Protein AF-S7N6P4-F1 (afdb_monomer)

Structure (mmCIF, N/CA/C/O backbone):
data_AF-S7N6P4-F1
#
_entry.id   AF-S7N6P4-F1
#
loop_
_atom_site.group_PDB
_atom_site.id
_atom_site.type_symbol
_atom_site.label_atom_id
_atom_site.label_alt_id
_atom_site.label_comp_id
_atom_site.label_asym_id
_atom_site.label_entity_id
_atom_site.label_seq_id
_atom_site.pdbx_PDB_ins_code
_atom_site.Cartn_x
_atom_site.Cartn_y
_atom_site.Cartn_z
_atom_site.occupancy
_atom_site.B_iso_or_equiv
_atom_site.auth_seq_id
_atom_site.auth_comp_id
_atom_site.auth_asym_id
_atom_site.auth_atom_id
_atom_site.pdbx_PDB_model_num
ATOM 1 N N . MET A 1 1 ? -9.630 -20.692 19.239 1.00 54.25 1 MET A N 1
ATOM 2 C CA . MET A 1 1 ? -9.185 -19.601 18.340 1.00 54.25 1 MET A CA 1
ATOM 3 C C . MET A 1 1 ? -10.335 -18.717 17.855 1.00 54.25 1 MET A C 1
ATOM 5 O O . MET A 1 1 ? -10.146 -17.511 17.850 1.00 54.25 1 MET A O 1
ATOM 9 N N . ALA A 1 2 ? -11.520 -19.258 17.531 1.00 55.97 2 ALA A N 1
ATOM 10 C CA . ALA A 1 2 ? -12.676 -18.458 17.082 1.00 55.97 2 ALA A CA 1
ATOM 11 C C . ALA A 1 2 ? -13.163 -17.409 18.111 1.00 55.97 2 ALA A C 1
ATOM 13 O O . ALA A 1 2 ? -13.269 -16.236 17.778 1.00 55.97 2 ALA A O 1
ATOM 14 N N . LEU A 1 3 ? -13.323 -17.788 19.385 1.00 56.50 3 LEU A N 1
ATOM 15 C CA . LEU A 1 3 ? -13.751 -16.861 20.452 1.00 56.50 3 LEU A CA 1
ATOM 16 C C . LEU A 1 3 ? -12.751 -15.719 20.733 1.00 56.50 3 LEU A C 1
ATOM 18 O O . LEU A 1 3 ? -13.155 -14.623 21.111 1.00 56.50 3 LEU A O 1
ATOM 22 N N . LEU A 1 4 ? -11.447 -15.953 20.521 1.00 57.28 4 LEU A N 1
ATOM 23 C CA . LEU A 1 4 ? -10.426 -14.901 20.628 1.00 57.28 4 LEU A CA 1
ATOM 24 C C . LEU A 1 4 ? -10.523 -13.922 19.448 1.00 57.28 4 LEU A C 1
ATOM 26 O O . LEU A 1 4 ? -10.320 -12.728 19.623 1.00 57.28 4 LEU A O 1
ATOM 30 N N . ALA A 1 5 ? -10.841 -14.415 18.249 1.00 60.62 5 ALA A N 1
ATOM 31 C CA . ALA A 1 5 ? -10.990 -13.572 17.069 1.00 60.62 5 ALA A CA 1
ATOM 32 C C . ALA A 1 5 ? -12.181 -12.610 17.214 1.00 60.62 5 ALA A C 1
ATOM 34 O O . ALA A 1 5 ? -12.029 -11.431 16.927 1.00 60.62 5 ALA A O 1
ATOM 35 N N . GLU A 1 6 ? -13.319 -13.063 17.744 1.00 60.56 6 GLU A N 1
ATOM 36 C CA . GLU A 1 6 ? -14.512 -12.216 17.915 1.00 60.56 6 GLU A CA 1
ATOM 37 C C . GLU A 1 6 ? -14.331 -11.089 18.945 1.00 60.56 6 GLU A C 1
ATOM 39 O O . GLU A 1 6 ? -14.835 -9.986 18.752 1.00 60.56 6 GLU A O 1
ATOM 44 N N . HIS A 1 7 ? -13.587 -11.332 20.031 1.00 60.56 7 HIS A N 1
ATOM 45 C CA . HIS A 1 7 ? -13.339 -10.306 21.055 1.00 60.56 7 HIS A CA 1
ATOM 46 C C . HIS A 1 7 ? -12.209 -9.333 20.691 1.00 60.56 7 HIS A C 1
ATOM 48 O O . HIS A 1 7 ? -12.188 -8.201 21.178 1.00 60.56 7 HIS A O 1
ATOM 54 N N . LEU A 1 8 ? -11.248 -9.759 19.864 1.00 60.91 8 LEU A N 1
ATOM 55 C CA . LEU A 1 8 ? -10.045 -8.974 19.565 1.00 60.91 8 LEU A CA 1
ATOM 56 C C . LEU A 1 8 ? -10.103 -8.298 18.191 1.00 60.91 8 LEU A C 1
ATOM 58 O O . LEU A 1 8 ? -9.502 -7.233 18.014 1.00 60.91 8 LEU A O 1
ATOM 62 N N . LEU A 1 9 ? -10.837 -8.869 17.234 1.00 64.81 9 LEU A N 1
ATOM 63 C CA . LEU A 1 9 ? -11.062 -8.300 15.910 1.00 64.81 9 LEU A CA 1
ATOM 64 C C . LEU A 1 9 ? -12.424 -7.601 15.912 1.00 64.81 9 LEU A C 1
ATOM 66 O O . LEU A 1 9 ? -13.464 -8.247 15.837 1.00 64.81 9 LEU A O 1
ATOM 70 N N . LYS A 1 10 ? -12.431 -6.266 15.975 1.00 70.31 10 LYS A N 1
ATOM 71 C CA . LYS A 1 10 ? -13.646 -5.516 15.637 1.00 70.31 10 LYS A CA 1
ATOM 72 C C . LYS A 1 10 ? -13.851 -5.642 14.125 1.00 70.31 10 LYS A C 1
ATOM 74 O O . LYS A 1 10 ? -12.976 -5.173 13.393 1.00 70.31 10 LYS A O 1
ATOM 79 N N . PRO A 1 11 ? -14.936 -6.278 13.649 1.00 68.88 11 PRO A N 1
ATOM 80 C CA . PRO A 1 11 ? -15.199 -6.342 12.223 1.00 68.88 11 PRO A CA 1
ATOM 81 C C . PRO A 1 11 ? -15.410 -4.924 11.699 1.00 68.88 11 PRO A C 1
ATOM 83 O O . PRO A 1 11 ?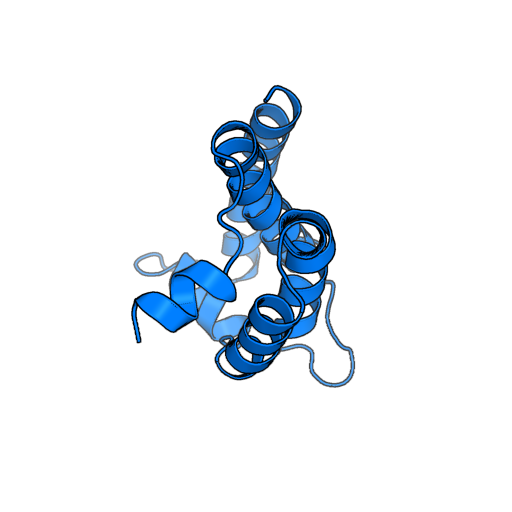 -16.014 -4.079 12.366 1.00 68.88 11 PRO A O 1
ATOM 86 N N . LEU A 1 12 ? -14.889 -4.657 10.505 1.00 74.75 12 LEU A N 1
ATOM 87 C CA . LEU A 1 12 ? -15.143 -3.390 9.843 1.00 74.75 12 LEU A CA 1
ATOM 88 C C . LEU A 1 12 ? -16.651 -3.297 9.537 1.00 74.75 12 LEU A C 1
ATOM 90 O O . LEU A 1 12 ? -17.187 -4.268 8.989 1.00 74.75 12 LEU A O 1
ATOM 94 N N . PRO A 1 13 ? -17.332 -2.182 9.876 1.00 78.06 13 PRO A N 1
ATOM 95 C CA . PRO A 1 13 ? -18.743 -2.00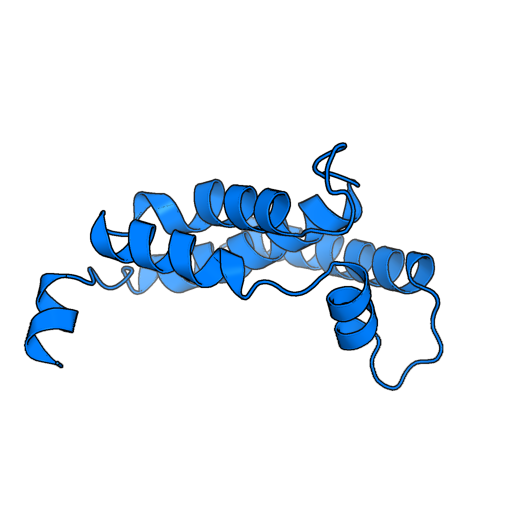2 9.550 1.00 78.06 13 PRO A CA 1
ATOM 96 C C . PRO A 1 13 ? -18.982 -2.250 8.059 1.00 78.06 13 PRO A C 1
ATOM 98 O O . PRO A 1 13 ? -18.153 -1.862 7.233 1.00 78.06 13 PRO A O 1
ATOM 101 N N . VAL A 1 14 ? -20.073 -2.940 7.720 1.00 76.00 14 VAL A N 1
ATOM 102 C CA . VAL A 1 14 ? -20.356 -3.378 6.340 1.00 76.00 14 VAL A CA 1
ATOM 103 C C . VAL A 1 14 ? -20.421 -2.184 5.383 1.00 76.00 14 VAL A C 1
ATOM 105 O O . VAL A 1 14 ? -19.888 -2.259 4.282 1.00 76.00 14 VAL A O 1
ATOM 108 N N . ASP A 1 15 ? -20.974 -1.064 5.846 1.00 76.31 15 ASP A N 1
ATOM 109 C CA . ASP A 1 15 ? -21.030 0.220 5.145 1.00 76.31 15 ASP A CA 1
ATOM 110 C C . ASP A 1 15 ? -19.646 0.812 4.844 1.00 76.31 15 ASP A C 1
ATOM 112 O O . ASP A 1 15 ? -19.499 1.520 3.863 1.00 76.31 15 ASP A O 1
ATOM 116 N N . LYS A 1 16 ? -18.612 0.481 5.628 1.00 75.62 16 LYS A N 1
ATOM 117 C CA . LYS A 1 16 ? -17.255 1.047 5.486 1.00 75.62 16 LYS A CA 1
ATOM 118 C C . LYS A 1 16 ? -16.269 0.120 4.782 1.00 75.62 16 LYS A C 1
ATOM 120 O O . LYS A 1 16 ? -15.137 0.522 4.500 1.00 75.62 16 LYS A O 1
ATOM 125 N N . GLN A 1 17 ? -16.641 -1.137 4.538 1.00 71.19 17 GLN A N 1
ATOM 126 C CA . GLN A 1 17 ? -15.772 -2.099 3.848 1.00 71.19 17 GLN A CA 1
ATOM 127 C C . GLN A 1 17 ? -15.511 -1.695 2.399 1.00 71.19 17 GLN A C 1
ATOM 129 O O . GLN A 1 17 ? -14.372 -1.794 1.936 1.00 71.19 17 GLN A O 1
ATOM 134 N N . ILE A 1 18 ? -16.548 -1.212 1.713 1.00 69.25 18 ILE A N 1
ATOM 135 C CA . ILE A 1 18 ? -16.468 -0.826 0.304 1.00 69.25 18 ILE A CA 1
ATOM 136 C C . ILE A 1 18 ? -15.657 0.461 0.133 1.00 69.25 18 ILE A C 1
ATOM 138 O O . ILE A 1 18 ? -14.907 0.537 -0.825 1.00 69.25 18 ILE A O 1
ATOM 142 N N . ASP A 1 19 ? -15.696 1.405 1.073 1.00 73.12 19 ASP A N 1
ATOM 143 C CA . ASP A 1 19 ? -14.931 2.658 0.950 1.00 73.12 19 ASP A CA 1
ATOM 144 C C . ASP A 1 19 ? -13.437 2.432 1.220 1.00 73.12 19 ASP A C 1
ATOM 146 O O . ASP A 1 19 ? -12.553 3.015 0.596 1.00 73.12 19 ASP A O 1
ATOM 150 N N . THR A 1 20 ? -13.120 1.561 2.178 1.00 80.44 20 THR A N 1
ATOM 151 C CA . THR A 1 20 ? -11.753 1.439 2.705 1.00 80.44 20 THR A CA 1
ATOM 152 C C . THR A 1 20 ? -10.854 0.517 1.897 1.00 80.44 20 THR A C 1
ATOM 154 O O . THR A 1 20 ? -9.658 0.785 1.803 1.00 80.44 20 THR A O 1
ATOM 157 N N . GLY A 1 21 ? -11.383 -0.561 1.314 1.00 81.81 21 GLY A N 1
ATOM 158 C CA . GLY A 1 21 ? -10.593 -1.505 0.516 1.00 81.81 21 GLY A CA 1
ATOM 159 C C . GLY A 1 21 ? -10.035 -0.878 -0.772 1.00 81.81 21 GLY A C 1
ATOM 160 O O . GLY A 1 21 ? -8.817 -0.870 -0.972 1.00 81.81 21 GLY A O 1
ATOM 161 N N . PRO A 1 22 ? -10.894 -0.311 -1.634 1.00 84.81 22 PRO A N 1
ATOM 162 C CA . PRO A 1 22 ? -10.499 0.455 -2.805 1.00 84.81 22 PRO A CA 1
ATOM 163 C C . PRO A 1 22 ? -9.581 1.627 -2.481 1.00 84.81 22 PRO A C 1
ATOM 165 O O . PRO A 1 22 ? -8.540 1.773 -3.120 1.00 84.81 22 PRO A O 1
ATOM 168 N N . PHE A 1 23 ? -9.899 2.401 -1.440 1.00 86.31 23 PHE A N 1
ATOM 169 C CA . PHE A 1 23 ? -9.055 3.508 -1.004 1.00 86.31 23 PHE A CA 1
ATOM 170 C C . PHE A 1 23 ? -7.668 3.037 -0.545 1.00 86.31 23 PHE A C 1
ATOM 172 O O . PHE A 1 23 ? -6.659 3.608 -0.955 1.00 86.31 23 PHE A O 1
ATOM 179 N N . LEU A 1 24 ? -7.580 1.942 0.220 1.00 88.06 24 LEU A N 1
ATOM 180 C CA . LEU A 1 24 ? -6.299 1.338 0.603 1.00 88.06 24 LEU A CA 1
ATOM 181 C C . LEU A 1 24 ? -5.476 0.948 -0.627 1.00 88.06 24 LEU A C 1
ATOM 183 O O . LEU A 1 24 ? -4.284 1.249 -0.691 1.00 88.06 24 LEU A O 1
ATOM 187 N N . LYS A 1 25 ? -6.108 0.294 -1.607 1.00 90.19 25 LYS A N 1
ATOM 188 C CA . LYS A 1 25 ? -5.442 -0.117 -2.846 1.00 90.19 25 LYS A CA 1
ATOM 189 C C . LYS A 1 25 ? -4.948 1.093 -3.638 1.00 90.19 25 LYS A C 1
ATOM 191 O O . LYS A 1 25 ? -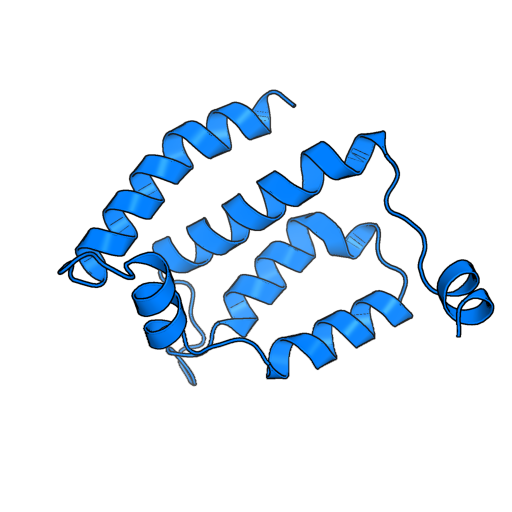3.812 1.077 -4.106 1.00 90.19 25 LYS A O 1
ATOM 196 N N . ALA A 1 26 ? -5.771 2.133 -3.758 1.00 91.12 26 ALA A N 1
ATOM 197 C CA . ALA A 1 26 ? -5.416 3.353 -4.468 1.00 91.12 26 ALA A CA 1
ATOM 198 C C . ALA A 1 26 ? -4.231 4.064 -3.805 1.00 91.12 26 ALA A C 1
ATOM 200 O O . ALA A 1 26 ? -3.236 4.317 -4.475 1.00 91.12 26 ALA A O 1
ATOM 201 N N . VAL A 1 27 ? -4.287 4.311 -2.492 1.00 92.44 27 VAL A N 1
ATOM 202 C CA . VAL A 1 27 ? -3.203 4.988 -1.757 1.00 92.44 27 VAL A CA 1
ATOM 203 C C . VAL A 1 27 ? -1.898 4.192 -1.822 1.00 92.44 27 VAL A C 1
ATOM 205 O O . VAL A 1 27 ? -0.833 4.778 -2.010 1.00 92.44 27 VAL A O 1
ATOM 208 N N . PHE A 1 28 ? -1.961 2.863 -1.693 1.00 94.62 28 PHE A N 1
ATOM 209 C CA . PHE A 1 28 ? -0.776 2.007 -1.776 1.00 94.62 28 PHE A CA 1
ATOM 210 C C . PHE A 1 28 ? -0.102 2.088 -3.149 1.00 94.62 28 PHE A C 1
ATOM 212 O O . PHE A 1 28 ? 1.104 2.308 -3.232 1.00 94.62 28 PHE A O 1
ATOM 219 N N . LEU A 1 29 ? -0.880 1.943 -4.226 1.00 94.56 29 LEU A N 1
ATOM 220 C CA . LEU A 1 29 ? -0.355 1.979 -5.590 1.00 94.56 29 LEU A CA 1
ATOM 221 C C . LEU A 1 29 ? 0.103 3.387 -6.001 1.00 94.56 29 LEU A C 1
ATOM 223 O O . LEU A 1 29 ? 1.122 3.500 -6.677 1.00 94.56 29 LEU A O 1
ATOM 227 N N . TRP A 1 30 ? -0.584 4.446 -5.559 1.00 93.81 30 TRP A N 1
ATOM 228 C CA . TRP A 1 30 ? -0.135 5.830 -5.759 1.00 93.81 30 TRP A CA 1
ATOM 229 C C . TRP A 1 30 ? 1.211 6.084 -5.087 1.00 93.81 30 TRP A C 1
ATOM 231 O O . TRP A 1 30 ? 2.134 6.544 -5.743 1.00 93.81 30 TRP A O 1
ATOM 241 N N . SER A 1 31 ? 1.369 5.678 -3.825 1.00 94.06 31 SER A N 1
ATOM 242 C CA . SER A 1 31 ? 2.632 5.823 -3.087 1.00 94.06 31 SER A CA 1
ATOM 243 C C . SER A 1 31 ? 3.815 5.143 -3.798 1.00 94.06 31 SER A C 1
ATOM 245 O O . SER A 1 31 ? 4.917 5.686 -3.841 1.00 94.06 31 SER A O 1
ATOM 247 N N . ILE A 1 32 ? 3.578 3.982 -4.419 1.00 92.81 32 ILE A N 1
ATOM 248 C CA . ILE A 1 32 ? 4.566 3.280 -5.256 1.00 92.81 32 ILE A CA 1
ATOM 249 C C . ILE A 1 32 ? 4.882 4.081 -6.527 1.00 92.81 32 ILE A C 1
ATOM 251 O O . ILE A 1 32 ? 6.039 4.177 -6.932 1.00 92.81 32 ILE A O 1
ATOM 255 N N . CYS A 1 33 ? 3.866 4.643 -7.182 1.00 91.75 33 CYS A N 1
ATOM 256 C CA . CYS A 1 33 ? 4.046 5.418 -8.408 1.00 91.75 33 CYS A CA 1
ATOM 257 C C . CYS A 1 33 ? 4.757 6.752 -8.153 1.00 91.75 33 CYS A C 1
ATOM 259 O O . CYS A 1 33 ? 5.584 7.155 -8.965 1.00 91.75 33 CYS A O 1
ATOM 261 N N . ASP A 1 34 ? 4.487 7.419 -7.036 1.00 88.69 34 ASP A N 1
ATOM 262 C CA . ASP A 1 34 ? 5.066 8.728 -6.704 1.00 88.69 34 ASP A CA 1
ATOM 263 C C . ASP A 1 34 ? 6.532 8.640 -6.260 1.00 88.69 34 ASP A C 1
ATOM 265 O O . ASP A 1 34 ? 7.198 9.653 -6.064 1.00 88.69 34 ASP A O 1
ATOM 269 N N . GLY A 1 35 ? 7.063 7.422 -6.141 1.00 80.69 35 GLY A N 1
ATOM 270 C CA . GLY A 1 35 ? 8.452 7.208 -5.779 1.00 80.69 35 GLY A CA 1
ATOM 271 C C . GLY A 1 35 ? 8.722 7.389 -4.285 1.00 80.69 35 GLY A C 1
ATOM 272 O O . GLY A 1 35 ? 9.850 7.695 -3.909 1.00 80.69 35 GLY A O 1
ATOM 273 N N . GLU A 1 36 ? 7.711 7.211 -3.433 1.00 83.88 36 GLU A N 1
ATOM 274 C CA . GLU A 1 36 ? 7.882 7.299 -1.984 1.00 83.88 36 GLU A CA 1
ATOM 275 C C . GLU A 1 36 ? 8.584 6.039 -1.464 1.00 83.88 36 GLU A C 1
ATOM 277 O O . GLU A 1 36 ? 7.979 4.969 -1.390 1.00 83.88 36 GLU A O 1
ATOM 282 N N . TRP A 1 37 ? 9.855 6.158 -1.080 1.00 85.19 37 TRP A N 1
ATOM 283 C CA . TRP A 1 37 ? 10.659 5.046 -0.563 1.00 85.19 37 TRP A CA 1
ATOM 284 C C . TRP A 1 37 ? 11.464 5.468 0.667 1.00 85.19 37 TRP A C 1
ATOM 286 O O . TRP A 1 37 ? 11.736 6.649 0.868 1.00 85.19 37 TRP A O 1
ATOM 296 N N . ASP A 1 38 ? 11.869 4.492 1.481 1.00 85.50 38 ASP A N 1
ATOM 297 C CA . ASP A 1 38 ? 12.932 4.700 2.466 1.00 85.50 38 ASP A CA 1
ATOM 298 C C . ASP A 1 38 ? 14.268 4.801 1.718 1.00 85.50 38 ASP A C 1
ATOM 300 O O . ASP A 1 38 ? 14.686 3.834 1.084 1.00 85.50 38 ASP A O 1
ATOM 304 N N . GLU A 1 39 ? 14.945 5.949 1.795 1.00 85.50 39 GLU A N 1
ATOM 305 C CA . GLU A 1 39 ? 16.257 6.165 1.166 1.00 85.50 39 GLU A CA 1
ATOM 306 C C . GLU A 1 39 ? 17.300 5.130 1.616 1.00 85.50 39 GLU A C 1
ATOM 308 O O . GLU A 1 39 ? 18.176 4.753 0.838 1.00 85.50 39 GLU A O 1
ATOM 313 N N . SER A 1 40 ? 17.180 4.621 2.847 1.00 88.44 40 SER A N 1
ATOM 314 C CA . SER A 1 40 ? 18.075 3.591 3.384 1.00 88.44 40 SER A CA 1
ATOM 315 C C . SER A 1 40 ? 17.757 2.196 2.835 1.00 88.44 40 SER A C 1
ATOM 317 O O . SER A 1 40 ? 18.635 1.334 2.786 1.00 88.44 40 SER A O 1
ATOM 319 N N . HIS A 1 41 ? 16.510 1.960 2.412 1.00 86.56 41 HIS A N 1
ATOM 320 C CA . HIS A 1 41 ? 16.028 0.664 1.930 1.00 86.56 41 HIS A CA 1
ATOM 321 C C . HIS A 1 41 ? 15.027 0.816 0.765 1.00 86.56 41 HIS A C 1
ATOM 323 O O . HIS A 1 41 ? 13.859 0.433 0.887 1.00 86.56 41 HIS A O 1
ATOM 329 N N . PRO A 1 42 ? 15.466 1.314 -0.406 1.00 85.62 42 PRO A N 1
ATOM 330 C CA . PRO A 1 42 ? 14.565 1.774 -1.469 1.00 85.62 42 PRO A CA 1
ATOM 331 C C . PRO A 1 42 ? 13.760 0.660 -2.157 1.00 85.62 42 PRO A C 1
ATOM 333 O O . PRO A 1 42 ? 12.775 0.936 -2.837 1.00 85.62 42 PRO A O 1
ATOM 336 N N . ASN A 1 43 ? 14.164 -0.606 -1.994 1.00 84.81 43 ASN A N 1
ATOM 337 C CA . ASN A 1 43 ? 13.443 -1.759 -2.544 1.00 84.81 43 ASN A CA 1
ATOM 338 C C . ASN A 1 43 ? 12.400 -2.343 -1.567 1.00 84.81 43 ASN A C 1
ATOM 340 O O . ASN A 1 43 ? 11.736 -3.325 -1.898 1.00 84.81 43 ASN A O 1
ATOM 344 N N . LEU A 1 44 ? 12.264 -1.792 -0.355 1.00 88.62 44 LEU A N 1
ATOM 345 C CA . LEU A 1 44 ? 11.280 -2.243 0.629 1.00 88.62 44 LEU A CA 1
ATOM 346 C C . LEU A 1 44 ? 9.975 -1.442 0.509 1.00 88.62 44 LEU A C 1
ATOM 348 O O . LEU A 1 44 ? 9.972 -0.218 0.452 1.00 88.62 44 LEU A O 1
ATOM 352 N N . MET A 1 45 ? 8.847 -2.151 0.542 1.00 91.00 45 MET A N 1
ATOM 353 C CA . MET A 1 45 ? 7.493 -1.584 0.484 1.00 91.00 45 MET A CA 1
ATOM 354 C C . MET A 1 45 ? 6.791 -1.232 1.826 1.00 91.00 45 MET A C 1
ATOM 356 O O . MET A 1 45 ? 5.654 -0.743 1.769 1.00 91.00 45 MET A O 1
ATOM 360 N N . PRO A 1 46 ? 7.352 -1.451 3.043 1.00 91.94 46 PRO A N 1
ATOM 361 C CA . PRO A 1 46 ? 6.650 -1.134 4.288 1.00 91.94 46 PRO A CA 1
ATOM 362 C C . PRO A 1 46 ? 6.242 0.330 4.438 1.00 91.94 46 PRO A C 1
ATOM 364 O O . PRO A 1 46 ? 5.216 0.591 5.065 1.00 91.94 46 PRO A O 1
ATOM 367 N N . VAL A 1 47 ? 6.993 1.280 3.869 1.00 91.56 47 VAL A N 1
ATOM 368 C CA . VAL A 1 47 ? 6.639 2.709 3.921 1.00 91.56 47 VAL A CA 1
ATOM 369 C C . VAL A 1 47 ? 5.326 2.982 3.182 1.00 91.56 47 VAL A C 1
ATOM 371 O O . VAL A 1 47 ? 4.411 3.579 3.754 1.00 91.56 47 VAL A O 1
ATOM 374 N N . ASN A 1 48 ? 5.166 2.424 1.979 1.00 94.25 48 ASN A N 1
ATOM 375 C CA . ASN A 1 48 ? 3.953 2.553 1.168 1.00 94.25 48 ASN A CA 1
ATOM 376 C C . ASN A 1 48 ? 2.771 1.840 1.843 1.00 94.25 48 ASN A C 1
ATOM 378 O O . ASN A 1 48 ? 1.676 2.395 1.968 1.00 94.25 48 ASN A O 1
ATOM 382 N N . ALA A 1 49 ? 2.996 0.615 2.334 1.00 94.31 49 ALA A N 1
ATOM 383 C CA . ALA A 1 49 ? 1.969 -0.179 3.006 1.00 94.31 49 ALA A CA 1
ATOM 384 C C . ALA A 1 49 ? 1.499 0.474 4.316 1.00 94.31 49 ALA A C 1
ATOM 386 O O . ALA A 1 49 ? 0.301 0.509 4.604 1.00 94.31 49 ALA A O 1
ATOM 387 N N . THR A 1 50 ? 2.423 1.037 5.099 1.00 94.62 50 THR A N 1
ATOM 388 C CA . THR A 1 50 ? 2.106 1.731 6.355 1.00 94.62 50 THR A CA 1
ATOM 389 C C . THR A 1 50 ? 1.310 3.006 6.097 1.00 94.62 50 THR A C 1
ATOM 391 O O . THR A 1 50 ? 0.342 3.262 6.819 1.00 94.62 50 THR A O 1
ATOM 394 N N . LYS A 1 51 ? 1.660 3.772 5.054 1.00 94.06 51 LYS A N 1
ATOM 395 C CA . LYS A 1 51 ? 0.900 4.956 4.628 1.00 94.06 51 LYS A CA 1
ATOM 396 C C . LYS A 1 51 ? -0.536 4.583 4.259 1.00 94.06 51 LYS A C 1
ATOM 398 O O . LYS A 1 51 ? -1.478 5.102 4.860 1.00 94.06 51 LYS A O 1
ATOM 403 N 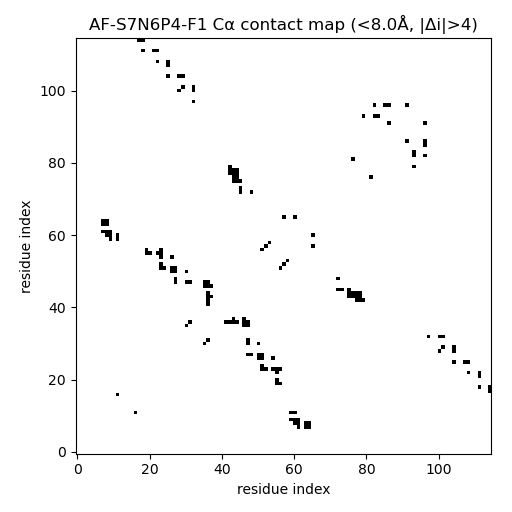N . ALA A 1 52 ? -0.706 3.623 3.349 1.00 94.44 52 ALA A N 1
ATOM 404 C CA . ALA A 1 52 ? -2.022 3.169 2.901 1.00 94.44 52 ALA A CA 1
ATOM 405 C C . ALA A 1 52 ? -2.883 2.636 4.054 1.00 94.44 52 ALA A C 1
ATOM 407 O O . ALA A 1 52 ? -4.045 3.017 4.208 1.00 94.44 52 ALA A O 1
ATOM 408 N N . TYR A 1 53 ? -2.296 1.816 4.927 1.00 95.12 53 TYR A N 1
ATOM 409 C CA . TYR A 1 53 ? -2.973 1.309 6.115 1.00 95.12 53 TYR A CA 1
ATOM 410 C C . TYR A 1 53 ? -3.398 2.423 7.075 1.00 95.12 53 TYR A C 1
ATOM 412 O O . TYR A 1 53 ? -4.520 2.403 7.586 1.00 95.12 53 TYR A O 1
ATOM 420 N N . GLY A 1 54 ? -2.515 3.396 7.316 1.00 94.12 54 GLY A N 1
ATOM 421 C CA . GLY A 1 54 ? -2.773 4.543 8.182 1.00 94.12 54 GLY A CA 1
ATOM 422 C C . GLY A 1 54 ? -3.965 5.374 7.719 1.00 94.12 54 GLY A C 1
ATOM 423 O O . GLY A 1 54 ? -4.796 5.751 8.545 1.00 94.12 54 GLY A O 1
ATOM 424 N N . MET A 1 55 ? -4.069 5.602 6.410 1.00 91.44 55 MET A N 1
ATOM 425 C CA . MET A 1 55 ? -5.134 6.406 5.809 1.00 91.44 55 MET A CA 1
ATOM 426 C C . MET A 1 55 ? -6.463 5.642 5.707 1.00 91.44 55 MET A C 1
ATOM 428 O O . MET A 1 55 ? -7.519 6.225 5.949 1.00 91.44 55 MET A O 1
ATOM 432 N N . ALA A 1 56 ? -6.429 4.342 5.396 1.00 90.00 56 ALA A N 1
ATOM 433 C CA . ALA A 1 56 ? -7.636 3.580 5.078 1.00 90.00 56 ALA A CA 1
ATOM 434 C C . ALA A 1 56 ? -8.208 2.762 6.249 1.00 90.00 56 ALA A C 1
ATOM 436 O O . ALA A 1 56 ? -9.399 2.855 6.543 1.00 90.00 56 ALA A O 1
ATOM 437 N N . LEU A 1 57 ? -7.383 1.957 6.930 1.00 91.00 57 LEU A N 1
ATOM 438 C CA . LEU A 1 57 ? -7.869 0.899 7.833 1.00 91.00 57 LEU A CA 1
ATOM 439 C C . LEU A 1 57 ? -7.553 1.125 9.312 1.00 91.00 57 LEU A C 1
ATOM 441 O O . LEU A 1 57 ? -8.322 0.698 10.175 1.00 91.00 57 LEU A O 1
ATOM 445 N N . LYS A 1 58 ? -6.449 1.808 9.636 1.00 92.12 58 LYS A N 1
ATOM 446 C CA . LYS A 1 58 ? -5.924 1.893 11.009 1.00 92.12 58 LYS A CA 1
ATOM 447 C C . LYS A 1 58 ? -6.963 2.368 12.028 1.00 92.12 58 LYS A C 1
ATOM 449 O O . LYS A 1 58 ? -7.014 1.817 13.125 1.00 92.12 58 LYS A O 1
ATOM 454 N N . LYS A 1 59 ? -7.805 3.346 11.667 1.00 89.94 59 LYS A N 1
ATOM 455 C CA . LYS A 1 59 ? -8.853 3.907 12.546 1.00 89.94 59 LYS A CA 1
ATOM 456 C C . LYS A 1 59 ? -9.940 2.905 12.950 1.00 89.94 59 LYS A C 1
ATOM 458 O O . LYS A 1 59 ? -10.605 3.112 13.959 1.00 89.94 59 LYS A O 1
ATOM 463 N N . TYR A 1 60 ? -10.115 1.831 12.186 1.00 87.62 60 TYR A N 1
ATOM 464 C CA . TYR A 1 60 ? -11.138 0.815 12.436 1.00 87.62 60 TYR A CA 1
ATOM 465 C C . TYR A 1 60 ? -10.588 -0.428 13.138 1.00 87.62 60 TYR A C 1
ATOM 467 O O . TYR A 1 60 ? -11.345 -1.248 13.650 1.00 87.62 60 TYR A O 1
ATOM 475 N N . HIS A 1 61 ? -9.267 -0.567 13.185 1.00 88.69 61 HIS A N 1
ATOM 476 C CA . HIS A 1 61 ? -8.594 -1.732 13.731 1.00 88.69 61 HIS A CA 1
ATOM 477 C C . HIS A 1 61 ? -8.227 -1.535 15.202 1.00 88.69 61 HIS A C 1
ATOM 479 O O . HIS A 1 61 ? -7.621 -0.532 15.585 1.00 88.69 61 HIS A O 1
ATOM 485 N N . SER A 1 62 ? -8.558 -2.530 16.031 1.00 89.88 62 SER A N 1
ATOM 486 C CA . SER A 1 62 ? -8.130 -2.577 17.432 1.00 89.88 62 SER A CA 1
ATOM 487 C C . SER A 1 62 ? -6.600 -2.648 17.531 1.00 89.88 62 SER A C 1
ATOM 489 O O . SER A 1 62 ? -5.912 -3.016 16.575 1.00 89.88 62 SER A O 1
ATOM 491 N N . TRP A 1 63 ? -6.048 -2.328 18.703 1.00 90.50 63 TRP A N 1
ATOM 492 C CA . TRP A 1 63 ? -4.602 -2.383 18.949 1.00 90.50 63 TRP A CA 1
ATOM 493 C C . TRP A 1 63 ? -3.975 -3.736 18.561 1.00 90.50 63 TRP A C 1
ATOM 495 O O . TRP A 1 63 ? -2.881 -3.767 18.001 1.00 90.50 63 TRP A O 1
ATOM 505 N N . ILE A 1 64 ? -4.689 -4.845 18.775 1.00 91.12 64 ILE A N 1
ATOM 506 C CA . ILE A 1 64 ? -4.211 -6.194 18.439 1.00 91.12 64 ILE A CA 1
ATOM 507 C C . ILE A 1 64 ? -4.111 -6.372 16.926 1.00 91.12 64 ILE A C 1
ATOM 509 O O . ILE A 1 64 ? -3.073 -6.809 16.434 1.00 91.12 64 ILE A O 1
ATOM 513 N N . VAL A 1 65 ? -5.135 -5.963 16.171 1.00 91.88 65 VAL A N 1
ATOM 514 C CA . VAL A 1 65 ? -5.095 -6.018 14.698 1.00 91.88 65 VAL A CA 1
ATOM 515 C C . VAL A 1 65 ? -3.987 -5.127 14.150 1.00 91.88 65 VAL A C 1
ATOM 517 O O . VAL A 1 65 ? -3.278 -5.520 13.229 1.00 91.88 65 VAL A O 1
ATOM 520 N N . GLN A 1 66 ? -3.770 -3.956 14.754 1.00 92.94 66 GLN A N 1
ATOM 521 C CA . GLN A 1 66 ? -2.656 -3.087 14.379 1.00 92.94 66 GLN A CA 1
ATOM 522 C C . GLN A 1 66 ? -1.296 -3.767 14.600 1.00 92.94 66 GLN A C 1
ATOM 524 O O . GLN A 1 66 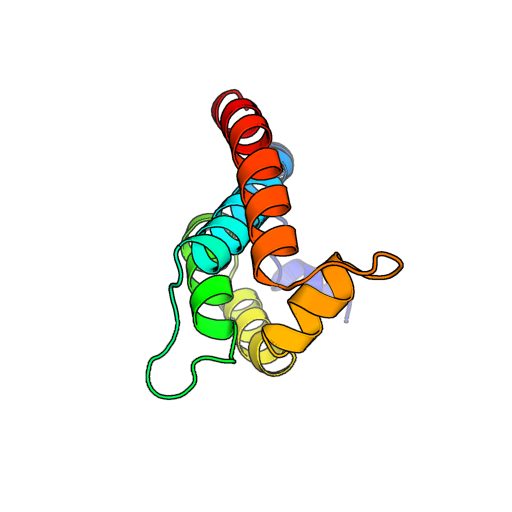? -0.409 -3.615 13.765 1.00 92.94 66 GLN A O 1
ATOM 529 N N . LYS A 1 67 ? -1.118 -4.547 15.676 1.00 94.31 67 LYS A N 1
ATOM 530 C CA . LYS A 1 67 ? 0.115 -5.322 15.902 1.00 94.31 67 LYS A CA 1
ATOM 531 C C . LYS A 1 67 ? 0.273 -6.482 14.922 1.00 94.31 67 LYS A C 1
ATOM 533 O O . LYS A 1 67 ? 1.382 -6.702 14.447 1.00 94.31 67 LYS A O 1
ATOM 538 N N . ILE A 1 68 ? -0.817 -7.161 14.565 1.00 95.38 68 ILE A N 1
ATOM 539 C CA . ILE A 1 68 ? -0.806 -8.197 13.521 1.00 95.38 68 ILE A CA 1
ATOM 540 C C . ILE A 1 68 ? -0.399 -7.593 12.174 1.00 95.38 68 ILE A C 1
ATOM 542 O O . ILE A 1 68 ? 0.455 -8.154 11.498 1.00 95.38 68 ILE A O 1
ATOM 546 N N . PHE A 1 69 ? -0.941 -6.428 11.809 1.00 94.81 69 PHE A N 1
ATOM 547 C CA . PHE A 1 69 ? -0.540 -5.718 10.594 1.00 94.81 69 PHE A CA 1
ATOM 548 C C . PHE A 1 69 ? 0.964 -5.405 10.584 1.00 94.81 69 PHE A C 1
ATOM 550 O O . PHE A 1 69 ? 1.641 -5.687 9.602 1.00 94.81 69 PHE A O 1
ATOM 557 N N . GLN A 1 70 ? 1.507 -4.890 11.692 1.00 94.56 70 GLN A N 1
ATOM 558 C CA . GLN A 1 70 ? 2.945 -4.616 11.806 1.00 94.56 70 GLN A CA 1
ATOM 559 C C . GLN A 1 70 ? 3.795 -5.885 11.665 1.00 94.56 70 GLN A C 1
ATOM 561 O O . GLN A 1 70 ? 4.830 -5.855 11.011 1.00 94.56 70 GLN A O 1
ATOM 566 N N . ALA A 1 71 ? 3.348 -7.015 12.220 1.00 95.62 71 ALA A N 1
ATOM 567 C CA . ALA A 1 71 ? 4.023 -8.295 12.024 1.00 95.62 71 ALA A CA 1
ATOM 568 C C . ALA A 1 71 ? 3.936 -8.779 10.563 1.00 95.62 71 ALA A C 1
ATOM 570 O O . ALA A 1 71 ? 4.912 -9.288 10.020 1.00 95.62 71 ALA A O 1
ATOM 571 N N . ALA A 1 72 ? 2.791 -8.583 9.904 1.00 95.00 72 ALA A N 1
ATOM 572 C CA . ALA A 1 72 ? 2.593 -8.957 8.506 1.00 95.00 72 ALA A CA 1
ATOM 573 C C . ALA A 1 72 ? 3.463 -8.138 7.536 1.00 95.00 72 ALA A C 1
ATOM 575 O O . ALA A 1 72 ? 3.835 -8.655 6.485 1.00 95.00 72 ALA A O 1
ATOM 576 N N . LEU A 1 73 ? 3.844 -6.902 7.890 1.00 93.69 73 LEU A N 1
ATOM 577 C CA . LEU A 1 73 ? 4.749 -6.082 7.074 1.00 93.69 73 LEU A CA 1
ATOM 578 C C . LEU A 1 73 ? 6.118 -6.735 6.848 1.00 93.69 73 LEU A C 1
ATOM 580 O O . LEU A 1 73 ? 6.720 -6.498 5.807 1.00 93.69 73 LEU A O 1
ATOM 584 N N . TYR A 1 74 ? 6.594 -7.589 7.760 1.00 91.31 74 TYR A N 1
ATOM 585 C CA . TYR A 1 74 ? 7.846 -8.331 7.556 1.00 91.31 74 TYR A CA 1
ATOM 586 C C . TYR A 1 74 ? 7.764 -9.355 6.418 1.00 91.31 74 TYR A C 1
ATOM 588 O O . TYR A 1 74 ? 8.795 -9.769 5.899 1.00 91.31 74 TYR A O 1
ATOM 596 N N . ALA A 1 75 ? 6.553 -9.757 6.029 1.00 93.88 75 ALA A N 1
ATOM 597 C CA . ALA A 1 75 ? 6.310 -10.631 4.887 1.00 93.88 75 ALA A CA 1
ATOM 598 C C . ALA A 1 75 ? 5.993 -9.847 3.599 1.00 93.88 75 ALA A C 1
ATOM 600 O O . ALA A 1 75 ? 5.644 -10.459 2.588 1.00 93.88 75 ALA A O 1
ATOM 601 N N . ALA A 1 76 ? 6.074 -8.509 3.621 1.00 93.12 76 ALA A N 1
ATOM 602 C CA . ALA A 1 76 ? 5.890 -7.708 2.419 1.00 93.12 76 ALA A CA 1
ATOM 603 C C . ALA A 1 76 ? 6.993 -8.037 1.394 1.00 93.12 76 ALA A C 1
ATOM 605 O O . ALA A 1 76 ? 8.161 -8.157 1.772 1.00 93.12 76 ALA A O 1
ATOM 606 N N . PRO A 1 77 ? 6.647 -8.183 0.104 1.00 93.88 77 PRO A N 1
ATOM 607 C CA . PRO A 1 77 ? 7.635 -8.450 -0.930 1.00 93.88 77 PRO A CA 1
ATOM 608 C C . PRO A 1 77 ? 8.554 -7.242 -1.143 1.00 93.88 77 PRO A C 1
ATOM 610 O O . PRO A 1 77 ? 8.232 -6.107 -0.774 1.00 93.88 77 PRO A O 1
ATOM 613 N N . TYR A 1 78 ? 9.677 -7.482 -1.815 1.00 93.00 78 TYR A N 1
ATOM 614 C CA . TYR A 1 78 ? 10.444 -6.406 -2.428 1.00 93.00 78 TYR A CA 1
ATOM 615 C C . TYR A 1 78 ? 9.629 -5.732 -3.538 1.00 93.00 78 TYR A C 1
ATOM 617 O O . TYR A 1 78 ? 8.822 -6.379 -4.212 1.00 93.00 78 TYR A O 1
ATOM 625 N N . LYS A 1 79 ? 9.875 -4.439 -3.769 1.00 91.19 79 LYS A N 1
ATOM 626 C CA . LYS A 1 79 ? 9.211 -3.657 -4.822 1.00 91.19 79 LYS A CA 1
ATOM 627 C C . LYS A 1 79 ? 9.393 -4.310 -6.192 1.00 91.19 79 LYS A C 1
ATOM 629 O O . LYS A 1 79 ? 8.409 -4.489 -6.902 1.00 91.19 79 LYS A O 1
ATOM 634 N N . SER A 1 80 ? 10.614 -4.715 -6.536 1.00 91.50 80 SER A N 1
ATOM 635 C CA . SER A 1 80 ? 10.911 -5.391 -7.807 1.00 91.50 80 SER A CA 1
ATOM 636 C C . SER A 1 80 ? 10.105 -6.682 -7.996 1.00 91.50 80 SER A C 1
ATOM 638 O O . SER A 1 80 ? 9.530 -6.921 -9.057 1.00 91.50 80 SER A O 1
ATOM 640 N N . ASP A 1 81 ? 10.001 -7.507 -6.949 1.00 94.06 81 ASP A N 1
ATOM 641 C CA . ASP A 1 81 ? 9.247 -8.765 -7.006 1.00 94.06 81 ASP A CA 1
ATOM 642 C C . ASP A 1 81 ? 7.745 -8.508 -7.129 1.00 94.06 81 ASP A C 1
ATOM 644 O O . ASP A 1 81 ? 7.049 -9.198 -7.876 1.00 94.06 81 ASP A O 1
ATOM 648 N N . PHE A 1 82 ? 7.250 -7.483 -6.437 1.00 94.56 82 PHE A N 1
ATOM 649 C CA . PHE A 1 82 ? 5.869 -7.040 -6.544 1.00 94.56 82 PHE A CA 1
ATOM 650 C C . PHE A 1 82 ? 5.536 -6.526 -7.950 1.00 94.56 82 PHE A C 1
ATOM 652 O O . PHE A 1 82 ? 4.547 -6.965 -8.536 1.00 94.56 82 PHE A O 1
AT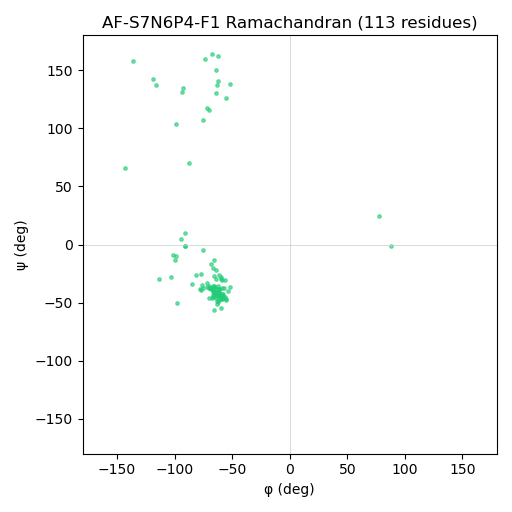OM 659 N N . LEU A 1 83 ? 6.366 -5.651 -8.526 1.00 92.88 83 LEU A N 1
ATOM 660 C CA . LEU A 1 83 ? 6.162 -5.126 -9.880 1.00 92.88 83 LEU A CA 1
ATOM 661 C C . LEU A 1 83 ? 6.243 -6.238 -10.929 1.00 92.88 83 LEU A C 1
ATOM 663 O O . LEU A 1 83 ? 5.394 -6.312 -11.814 1.00 92.88 83 LEU A O 1
ATOM 667 N N . LYS A 1 84 ? 7.184 -7.172 -10.775 1.00 92.81 84 LYS A N 1
ATOM 668 C CA . LYS A 1 84 ? 7.273 -8.371 -11.616 1.00 92.81 84 LYS A CA 1
ATOM 669 C C . LYS A 1 84 ? 6.044 -9.273 -11.489 1.00 92.81 84 LYS A C 1
ATOM 671 O O . LYS A 1 84 ? 5.624 -9.894 -12.465 1.00 92.81 84 LYS A O 1
ATOM 676 N N . ALA A 1 85 ? 5.462 -9.373 -10.294 1.00 94.44 85 ALA A N 1
ATOM 677 C CA . ALA A 1 85 ? 4.222 -10.110 -10.087 1.00 94.44 85 ALA A CA 1
ATOM 678 C C . ALA A 1 85 ? 3.024 -9.405 -10.745 1.00 94.44 85 ALA A C 1
ATOM 680 O O . ALA A 1 85 ? 2.170 -10.087 -11.311 1.00 94.44 85 ALA A O 1
ATOM 681 N N . LEU A 1 86 ? 2.980 -8.068 -10.721 1.00 93.38 86 LEU A N 1
ATOM 682 C CA . LEU A 1 86 ? 1.947 -7.277 -11.397 1.00 93.38 86 LEU A CA 1
ATOM 683 C C . LEU A 1 86 ? 2.005 -7.407 -12.922 1.00 93.38 86 LEU A C 1
ATOM 685 O O . LEU A 1 86 ? 0.959 -7.478 -13.561 1.00 93.38 86 LEU A O 1
ATOM 689 N N . SER A 1 87 ? 3.203 -7.477 -13.502 1.00 94.44 87 SER A N 1
ATOM 690 C CA . SER A 1 87 ? 3.411 -7.611 -14.949 1.00 94.44 87 SER A CA 1
ATOM 691 C C . SER A 1 87 ? 3.501 -9.058 -15.442 1.00 94.44 87 SER A C 1
ATOM 693 O O . SER A 1 87 ? 3.861 -9.312 -16.595 1.00 94.44 87 SER A O 1
ATOM 695 N N . LYS A 1 88 ? 3.187 -10.042 -14.591 1.00 93.31 88 LYS A N 1
ATOM 696 C CA . LYS A 1 88 ? 3.380 -11.462 -14.903 1.00 93.31 88 LYS A CA 1
ATOM 697 C C . LYS A 1 88 ? 2.676 -11.858 -16.207 1.00 93.31 88 LYS A C 1
ATOM 699 O O . LYS A 1 88 ? 1.471 -11.693 -16.360 1.00 93.31 88 LYS A O 1
ATOM 704 N N . GLY A 1 89 ? 3.436 -12.461 -17.123 1.00 91.00 89 GLY A N 1
ATOM 705 C CA . GLY A 1 89 ? 2.945 -12.875 -18.444 1.00 91.00 89 GLY A CA 1
ATOM 706 C C . GLY A 1 89 ? 3.049 -11.791 -19.520 1.00 91.00 89 GLY A C 1
ATOM 707 O O . GLY A 1 89 ? 2.732 -12.060 -20.675 1.00 91.00 89 GLY A O 1
ATOM 708 N N . GLN A 1 90 ? 3.531 -10.597 -19.172 1.00 89.81 90 GLN A N 1
ATOM 709 C CA . GLN A 1 90 ? 3.821 -9.514 -20.103 1.00 89.81 90 GLN A CA 1
ATOM 710 C C . GLN A 1 90 ? 5.325 -9.216 -20.082 1.00 89.81 90 GLN A C 1
ATOM 712 O O . GLN A 1 90 ? 5.942 -9.169 -19.021 1.00 89.81 90 GLN A O 1
ATOM 717 N N . ASN A 1 91 ? 5.931 -9.015 -21.253 1.00 87.44 91 ASN A N 1
ATOM 718 C CA . ASN A 1 91 ? 7.329 -8.590 -21.353 1.00 87.44 91 ASN A CA 1
ATOM 719 C C . ASN A 1 91 ? 7.406 -7.058 -21.303 1.00 87.44 91 ASN A C 1
ATOM 721 O O . ASN A 1 91 ? 7.618 -6.417 -22.329 1.00 87.44 91 ASN A O 1
ATOM 725 N N . VAL A 1 92 ? 7.126 -6.489 -20.131 1.00 91.31 92 VAL A N 1
ATOM 726 C CA . VAL A 1 92 ? 7.085 -5.036 -19.904 1.00 91.31 92 VAL A CA 1
ATOM 727 C C . VAL A 1 92 ? 8.125 -4.641 -18.866 1.00 91.31 92 VAL A C 1
ATOM 729 O O . VAL A 1 92 ? 8.356 -5.367 -17.896 1.00 91.31 92 VAL A O 1
ATOM 732 N N . MET A 1 93 ? 8.747 -3.484 -19.075 1.00 91.75 93 MET A N 1
ATOM 733 C CA . MET A 1 93 ? 9.693 -2.900 -18.121 1.00 91.75 93 MET A CA 1
ATOM 734 C C . MET A 1 93 ? 8.945 -2.335 -16.904 1.00 91.75 93 MET A C 1
ATOM 736 O O . MET A 1 93 ? 7.745 -2.057 -16.984 1.00 91.75 93 MET A O 1
ATOM 740 N N . GLU A 1 94 ? 9.639 -2.147 -15.778 1.00 90.81 94 GLU A N 1
ATOM 741 C CA . GLU A 1 94 ? 9.028 -1.625 -14.546 1.00 90.81 94 GLU A CA 1
ATOM 742 C C . GLU A 1 94 ? 8.378 -0.250 -14.758 1.00 90.81 94 GLU A C 1
ATOM 744 O O . GLU A 1 94 ? 7.247 -0.043 -14.323 1.00 90.81 94 GLU A O 1
ATOM 749 N N . GLU A 1 95 ? 9.027 0.657 -15.490 1.00 91.12 95 GLU A N 1
ATOM 750 C CA . GLU A 1 95 ? 8.480 1.974 -15.832 1.00 91.12 95 GLU A CA 1
ATOM 751 C C . GLU A 1 95 ? 7.170 1.871 -16.622 1.00 91.12 95 GLU A C 1
ATOM 753 O O . GLU A 1 95 ? 6.205 2.568 -16.315 1.00 91.12 95 GLU A O 1
ATOM 7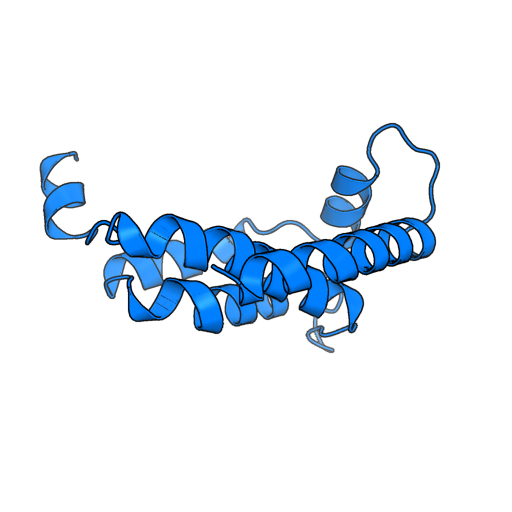58 N N . GLU A 1 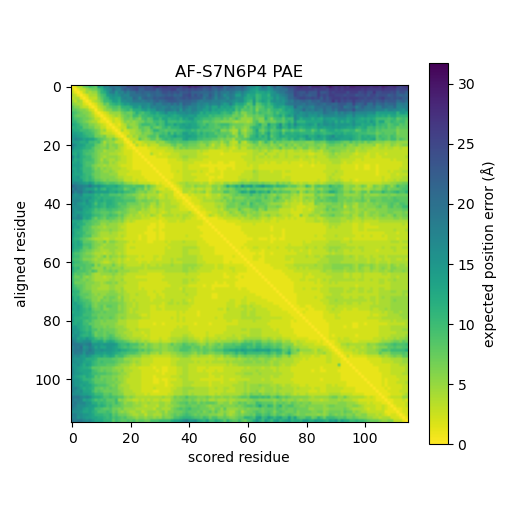96 ? 7.098 0.968 -17.605 1.00 93.69 96 GLU A N 1
ATOM 759 C CA . GLU A 1 96 ? 5.873 0.750 -18.382 1.00 93.69 96 GLU A CA 1
ATOM 760 C C . GLU A 1 96 ? 4.765 0.144 -17.508 1.00 93.69 96 GLU A C 1
ATOM 762 O O . GLU A 1 96 ? 3.593 0.512 -17.626 1.00 93.69 96 GLU A O 1
ATOM 767 N N . CYS A 1 97 ? 5.124 -0.768 -16.598 1.00 94.25 97 CYS A N 1
ATOM 768 C CA . CYS A 1 97 ? 4.192 -1.309 -15.613 1.00 94.25 97 CYS A CA 1
ATOM 769 C C . CYS A 1 97 ? 3.627 -0.192 -14.722 1.00 94.25 97 CYS A C 1
ATOM 771 O O . CYS A 1 97 ? 2.415 -0.131 -14.514 1.00 94.25 97 CYS A O 1
ATOM 773 N N . LEU A 1 98 ? 4.479 0.710 -14.229 1.00 93.94 98 LEU A N 1
ATOM 774 C CA . LEU A 1 98 ? 4.073 1.843 -13.397 1.00 93.94 98 LEU A CA 1
ATOM 775 C C . LEU A 1 98 ? 3.176 2.827 -14.154 1.00 93.94 98 LEU A C 1
ATOM 777 O O . LEU A 1 98 ? 2.170 3.257 -13.599 1.00 93.94 98 LEU A O 1
ATOM 781 N N . GLU A 1 99 ? 3.456 3.123 -15.425 1.00 93.62 99 GLU A N 1
ATOM 782 C CA . GLU A 1 99 ? 2.571 3.967 -16.242 1.00 93.62 99 GLU A CA 1
ATOM 783 C C . GLU A 1 99 ? 1.177 3.357 -16.418 1.00 93.62 99 GLU A C 1
ATOM 785 O O . GLU A 1 99 ? 0.161 4.042 -16.280 1.00 93.62 99 GLU A O 1
ATOM 790 N N . LYS A 1 100 ? 1.091 2.039 -16.635 1.00 93.56 100 LYS A N 1
ATOM 791 C CA . LYS A 1 100 ? -0.206 1.344 -16.693 1.00 93.56 100 LYS A CA 1
ATOM 792 C C . LYS A 1 100 ? -0.941 1.385 -15.355 1.00 93.56 100 LYS A C 1
ATOM 794 O O . LYS A 1 100 ? -2.164 1.524 -15.338 1.00 93.56 100 LYS A O 1
ATOM 799 N N . VAL A 1 101 ? -0.216 1.291 -14.238 1.00 94.31 101 VAL A N 1
ATOM 800 C CA . VAL A 1 101 ? -0.797 1.453 -12.898 1.00 94.31 101 VAL A CA 1
ATOM 801 C C . VAL A 1 101 ? -1.302 2.884 -12.693 1.00 94.31 101 VAL A C 1
ATOM 803 O O . VAL A 1 101 ? -2.425 3.046 -12.224 1.00 94.31 101 VAL A O 1
ATOM 806 N N . ARG A 1 102 ? -0.553 3.917 -13.102 1.00 94.06 102 ARG A N 1
ATOM 807 C CA . ARG A 1 102 ? -1.016 5.317 -13.055 1.00 94.06 102 ARG A CA 1
ATOM 808 C C . ARG A 1 102 ? -2.296 5.511 -13.868 1.00 94.06 102 ARG A C 1
ATOM 810 O O . ARG A 1 102 ? -3.263 6.065 -13.352 1.00 94.06 102 ARG A O 1
ATOM 817 N N . LEU A 1 103 ? -2.344 4.986 -15.095 1.00 92.44 103 LEU A N 1
ATOM 818 C CA . LEU A 1 103 ? -3.536 5.040 -15.948 1.00 92.44 103 LEU A CA 1
ATOM 819 C C . LEU A 1 103 ? -4.752 4.374 -15.280 1.00 92.44 103 LEU A C 1
ATOM 821 O O . LEU A 1 103 ? -5.854 4.923 -15.298 1.00 92.44 103 LEU A O 1
ATOM 825 N N . LEU A 1 104 ? -4.554 3.202 -14.666 1.00 91.38 104 LEU 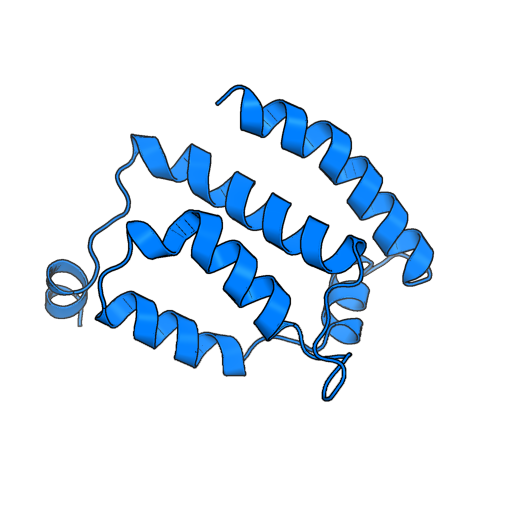A N 1
ATOM 826 C CA . LEU A 1 104 ? -5.595 2.522 -13.893 1.00 91.38 104 LEU A CA 1
ATOM 827 C C . LEU A 1 104 ? -6.087 3.407 -12.740 1.00 91.38 104 LEU A C 1
ATOM 829 O O . LEU A 1 104 ? -7.294 3.523 -12.529 1.00 91.38 104 LEU A O 1
ATOM 833 N N . LEU A 1 105 ? -5.161 4.020 -12.001 1.00 91.56 105 LEU A N 1
ATOM 834 C CA . LEU A 1 105 ? -5.464 4.815 -10.817 1.00 91.56 105 LEU A CA 1
ATOM 835 C C . LEU A 1 105 ? -6.256 6.083 -11.124 1.00 91.56 105 LEU A C 1
ATOM 837 O O . LEU A 1 105 ? -7.143 6.412 -10.345 1.00 91.56 105 LEU A O 1
ATOM 841 N N . VAL A 1 106 ? -6.017 6.743 -12.259 1.00 89.94 106 VAL A N 1
ATOM 842 C CA . VAL A 1 106 ? -6.806 7.918 -12.679 1.00 89.94 106 VAL A CA 1
ATOM 843 C C . VAL A 1 106 ? -8.303 7.591 -12.722 1.00 89.94 106 VAL A C 1
ATOM 845 O O . VAL A 1 106 ? -9.114 8.307 -12.138 1.00 89.94 106 VAL A O 1
ATOM 848 N N . ASN A 1 107 ? -8.673 6.471 -13.346 1.00 84.19 107 ASN A N 1
ATOM 849 C CA . ASN A 1 107 ? -10.075 6.049 -13.434 1.00 84.19 107 ASN A CA 1
ATOM 850 C C . ASN A 1 107 ? -10.589 5.461 -12.111 1.00 84.19 107 ASN A C 1
ATOM 852 O O . ASN A 1 107 ? -11.757 5.620 -11.751 1.00 84.19 107 ASN A O 1
ATOM 856 N N . TYR A 1 108 ? -9.715 4.763 -11.383 1.00 86.62 108 TYR A N 1
ATOM 857 C CA . TYR A 1 108 ? -10.069 4.093 -10.139 1.00 86.62 108 TYR A CA 1
ATOM 858 C C . TYR A 1 108 ? -10.354 5.083 -9.006 1.00 86.62 108 TYR A C 1
ATOM 860 O O . TYR A 1 108 ? -11.376 4.953 -8.340 1.00 86.62 108 TYR A O 1
ATOM 868 N N . THR A 1 109 ? -9.507 6.099 -8.819 1.00 83.50 109 THR A N 1
ATOM 869 C CA . THR A 1 109 ? -9.686 7.129 -7.784 1.00 83.50 109 THR A CA 1
ATOM 870 C C . THR A 1 109 ? -10.964 7.933 -8.011 1.00 83.50 109 THR A C 1
ATOM 872 O O . THR A 1 109 ? -11.733 8.097 -7.073 1.00 83.50 109 THR A O 1
ATOM 875 N N . ALA A 1 110 ? -11.269 8.309 -9.259 1.00 81.31 110 ALA A N 1
ATOM 876 C CA . ALA A 1 110 ? -12.519 9.002 -9.582 1.00 81.31 110 ALA A CA 1
ATOM 877 C C . ALA A 1 110 ? -13.773 8.187 -9.215 1.00 81.31 110 ALA A C 1
ATOM 879 O O . ALA A 1 110 ? -14.813 8.755 -8.904 1.00 81.31 110 ALA A O 1
ATOM 880 N N . THR A 1 111 ? -13.680 6.854 -9.244 1.00 83.44 111 THR A N 1
ATOM 881 C CA . THR A 1 111 ? -14.775 5.974 -8.812 1.00 83.44 111 THR A CA 1
ATOM 882 C C . THR A 1 111 ? -14.859 5.894 -7.289 1.00 83.44 111 THR A C 1
ATOM 884 O O . THR A 1 111 ? -15.956 5.878 -6.747 1.00 83.44 111 THR A O 1
ATOM 887 N N . ILE A 1 112 ? -13.714 5.851 -6.601 1.00 81.88 112 ILE A N 1
ATOM 888 C CA . ILE A 1 112 ? -13.655 5.807 -5.133 1.00 81.88 112 ILE A CA 1
ATOM 889 C C . ILE A 1 112 ? -14.236 7.080 -4.522 1.00 81.88 112 ILE A C 1
ATOM 891 O O . ILE A 1 112 ? -14.981 6.979 -3.561 1.00 81.88 112 ILE A O 1
ATOM 895 N N . ASP A 1 113 ? -13.942 8.253 -5.088 1.00 77.25 113 ASP A N 1
ATOM 896 C CA . ASP A 1 113 ? -14.383 9.544 -4.536 1.00 77.25 113 ASP A CA 1
ATOM 897 C C . ASP A 1 113 ? -15.913 9.747 -4.569 1.00 77.25 113 ASP A C 1
ATOM 899 O O . ASP A 1 113 ? -16.429 10.673 -3.944 1.00 77.25 113 ASP A O 1
ATOM 903 N N . VAL A 1 114 ? -16.639 8.910 -5.318 1.00 80.69 114 VAL A N 1
ATOM 904 C CA . VAL A 1 114 ? -18.104 8.974 -5.469 1.00 80.69 114 VAL A CA 1
ATOM 905 C C . VAL A 1 114 ? -18.827 7.973 -4.550 1.00 80.69 114 VAL A C 1
ATOM 907 O O . VAL A 1 114 ? -20.053 8.038 -4.436 1.00 80.69 114 VAL A O 1
ATOM 910 N N . ILE A 1 115 ? -18.092 7.062 -3.902 1.00 73.69 115 ILE A N 1
ATOM 911 C CA . ILE A 1 115 ? -18.608 6.085 -2.927 1.00 73.69 115 ILE A CA 1
ATOM 912 C C . ILE A 1 115 ? -18.502 6.686 -1.522 1.00 73.69 115 ILE A C 1
ATOM 914 O O . ILE A 1 115 ? -19.546 6.705 -0.833 1.00 73.69 115 ILE A O 1
#

Sequence (115 aa):
MALLAEHLLKPLPVDKQIDTGPFLKAVFLWSICDGEWDESHPNLMPVNATKAYGMALKKYHSWIVQKIFQAALYAAPYKSDFLKALSKGQNVMEEECLEKVRLLLVNYTATIDVI

Radius of gyration: 15.85 Å; Cα contacts (8 Å, |Δi|>4): 90; chains: 1; bounding box: 39×29×42 Å

InterPro domains:
  IPR014830 Glycolipid transfer protein domain [PF08718] (43-87)
  IPR014830 Glycolipid transfer protein domain [PTHR10219] (49-98)
  IPR036497 Glycolipid transfer protein superfamily [G3DSA:1.10.3520.10] (23-115)
  IPR036497 Glycolipid transfer protein superfamily [SSF110004] (26-114)

Organism: Myotis brandtii (NCBI:txid109478)

Foldseek 3Di:
DVVCCPVQWDDDPPVQPVLQPLQLVLQLLVCLLVQPADPVQSQQSPVSNVRSCVPRPVVRHGPVVVVVSVVCSVVGDGNVVVLCVQCPPHPDDSVRSSVVSVVVSVVSVVVSVVD

Mean predicted aligned error: 6.06 Å

pLDDT: mean 86.41, std 10.24, range [54.25, 95.62]

Secondary structure (DSSP, 8-state):
-HHHHHHH--PPPHHHHHHHHHHHHHHHHHHHHTT---TTSTTB-HHHHHHHHHHHTGGGS-HHHHHHHHHHGGGPPBHHHHHHHHTTTS---HHHHHHHHHHHHHHHHHHHTT-

Nearest PDB structures (foldseek):
  1tfj-assembly1_A  TM=9.716E-01  e=1.554E-10  Bos taurus
  4gvt-assembly1_A  TM=9.843E-01  e=3.650E-10  Homo sapiens
  3ric-assembly1_A  TM=9.835E-01  e=1.140E-09  Homo sapiens
  4gxg-assembly2_E  TM=9.688E-01  e=1.431E-09  Homo sapiens
  1swx-assembly1_A  TM=9.570E-01  e=5.612E-09  Homo sapiens

Solvent-accessible surface area (backbone atoms only — not comparable to full-atom values): 6608 Å² total; per-residue (Å²): 111,69,74,57,45,66,77,50,49,58,74,71,55,77,86,52,49,70,56,27,54,60,47,23,53,49,46,28,54,48,31,58,65,75,64,59,52,44,89,94,46,65,52,49,42,55,64,25,51,51,51,15,38,59,76,42,46,50,90,61,46,37,76,62,48,50,51,50,51,59,60,50,47,77,72,56,59,43,43,67,60,47,53,51,60,74,42,63,97,52,101,65,54,70,68,59,48,44,49,53,50,51,59,50,42,60,60,48,50,64,54,55,79,74,106